Protein AF-A0A538K5R0-F1 (afdb_monomer_lite)

Radius of gyration: 13.41 Å; chains: 1; bounding box: 33×32×32 Å

Secondary structure (DSSP, 8-state):
-EEEEEEEETTS-EEEEEEEEEHHHHHHHHHHHHHHHTTSSSSSTTTTS--TTPPBPHHHHHHHHHHHHHS-HHHHHHHSSSHHHHHHHHHHHHHHHHHHHHHEEEEE-

pLDDT: mean 77.17, std 13.38, range [36.91, 91.62]

Structure (mmCIF, N/CA/C/O backbone):
data_AF-A0A538K5R0-F1
#
_entry.id   AF-A0A538K5R0-F1
#
loop_
_atom_site.group_PDB
_atom_site.id
_atom_site.type_symbol
_atom_site.label_atom_id
_atom_site.label_alt_id
_atom_site.label_comp_id
_atom_site.label_asym_id
_atom_site.label_entity_id
_atom_site.label_seq_id
_atom_site.pdbx_PDB_ins_code
_atom_site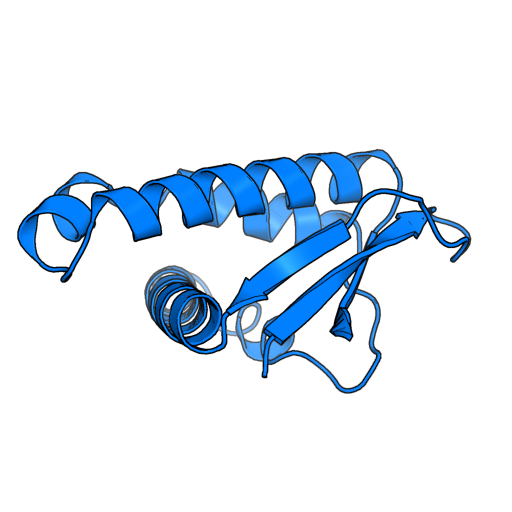.Cartn_x
_atom_site.Cartn_y
_atom_site.Cartn_z
_atom_site.occupancy
_atom_site.B_iso_or_equiv
_atom_site.auth_seq_id
_atom_site.auth_comp_id
_atom_site.auth_asym_id
_atom_site.auth_atom_id
_atom_site.pdbx_PDB_model_num
ATOM 1 N N . MET A 1 1 ? 7.084 15.937 10.009 1.00 58.19 1 MET A N 1
ATOM 2 C CA . MET A 1 1 ? 7.754 15.093 9.002 1.00 58.19 1 MET A CA 1
ATOM 3 C C . MET A 1 1 ? 6.673 14.373 8.223 1.00 58.19 1 MET A C 1
ATOM 5 O O . MET A 1 1 ? 5.634 14.064 8.805 1.00 58.19 1 MET A O 1
ATOM 9 N N . SER A 1 2 ? 6.896 14.221 6.927 1.00 67.12 2 SER A N 1
ATOM 10 C CA . SER A 1 2 ? 6.038 13.531 5.966 1.00 67.12 2 SER A CA 1
ATOM 11 C C . SER A 1 2 ? 6.937 12.622 5.140 1.00 67.12 2 SER A C 1
ATOM 13 O O . SER A 1 2 ? 8.065 13.016 4.850 1.00 67.12 2 SER A O 1
ATOM 15 N N . PHE A 1 3 ? 6.438 11.449 4.785 1.00 70.69 3 PHE A N 1
ATOM 16 C CA . PHE A 1 3 ? 7.098 10.512 3.886 1.00 70.69 3 PHE A CA 1
ATOM 17 C C . PHE A 1 3 ? 6.507 10.683 2.494 1.00 70.69 3 PHE A C 1
ATOM 19 O O . PHE A 1 3 ? 5.323 11.012 2.375 1.00 70.69 3 PHE A O 1
ATOM 26 N N . SER A 1 4 ? 7.308 10.477 1.455 1.00 76.06 4 SER A N 1
ATOM 27 C CA . SER A 1 4 ? 6.799 10.481 0.083 1.00 76.06 4 SER A CA 1
ATOM 28 C C . SER A 1 4 ? 7.180 9.187 -0.613 1.00 76.06 4 SER A C 1
ATOM 30 O O . SER A 1 4 ? 8.340 8.790 -0.610 1.00 76.06 4 SER A O 1
ATOM 32 N N . LEU A 1 5 ? 6.194 8.525 -1.209 1.00 83.56 5 LEU A N 1
ATOM 33 C CA . LEU A 1 5 ? 6.428 7.415 -2.121 1.00 83.56 5 LEU A CA 1
ATOM 34 C C . LEU A 1 5 ? 6.526 7.987 -3.527 1.00 83.56 5 LEU A C 1
ATOM 36 O O . LEU A 1 5 ? 5.629 8.723 -3.937 1.00 83.56 5 LEU A O 1
ATOM 40 N N . GLN A 1 6 ? 7.595 7.672 -4.241 1.00 85.12 6 GLN A N 1
ATOM 41 C CA . GLN A 1 6 ? 7.846 8.149 -5.595 1.00 85.12 6 GLN A CA 1
ATOM 42 C C . GLN A 1 6 ? 7.754 6.966 -6.551 1.00 85.12 6 GLN A C 1
ATOM 44 O O . GLN A 1 6 ? 8.524 6.018 -6.418 1.00 85.12 6 GLN A O 1
ATOM 49 N N . ALA A 1 7 ? 6.819 7.005 -7.500 1.00 84.50 7 ALA A N 1
ATOM 50 C CA . ALA A 1 7 ? 6.744 5.973 -8.525 1.00 84.50 7 ALA A CA 1
ATOM 51 C C . ALA A 1 7 ? 7.973 6.055 -9.439 1.00 84.50 7 ALA A C 1
ATOM 53 O O . ALA A 1 7 ? 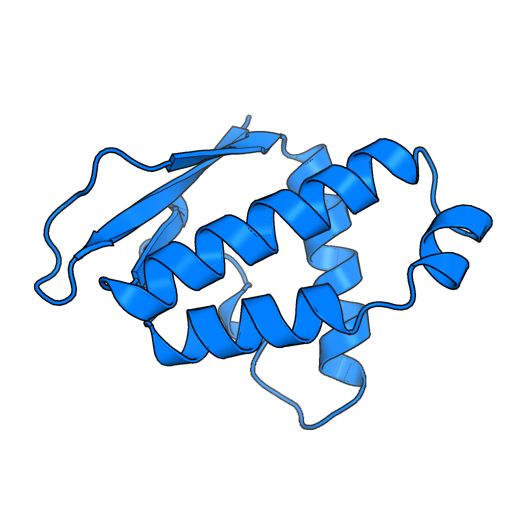8.442 7.151 -9.769 1.00 84.50 7 ALA A O 1
ATOM 54 N N . VAL A 1 8 ? 8.456 4.895 -9.870 1.00 84.12 8 VAL A N 1
ATOM 55 C CA . VAL A 1 8 ? 9.559 4.764 -10.823 1.00 84.12 8 VAL A CA 1
ATOM 56 C C . VAL A 1 8 ? 9.187 3.780 -11.927 1.00 84.12 8 VAL A C 1
ATOM 58 O O . VAL A 1 8 ? 8.391 2.860 -11.718 1.00 84.12 8 VAL A O 1
ATOM 61 N N . ASP A 1 9 ? 9.745 3.985 -13.111 1.00 83.25 9 ASP A N 1
ATOM 62 C CA . ASP A 1 9 ? 9.600 3.095 -14.257 1.00 83.25 9 ASP A CA 1
ATOM 63 C C . ASP A 1 9 ? 10.404 1.799 -14.059 1.00 83.25 9 ASP A C 1
ATOM 65 O O . ASP A 1 9 ? 11.305 1.703 -13.222 1.00 83.25 9 ASP A O 1
ATOM 69 N N . ALA A 1 10 ? 10.093 0.769 -14.849 1.00 77.50 10 ALA A N 1
ATOM 70 C CA . ALA A 1 10 ? 10.782 -0.525 -14.785 1.00 77.50 10 ALA A CA 1
ATOM 71 C C . ALA A 1 10 ? 12.298 -0.455 -15.088 1.00 77.50 10 ALA A C 1
ATOM 73 O O . ALA A 1 10 ? 13.030 -1.394 -14.777 1.00 77.50 10 ALA A O 1
ATOM 74 N N . ASP A 1 11 ? 12.770 0.630 -15.706 1.00 78.69 11 ASP A N 1
ATOM 75 C CA . ASP A 1 11 ? 14.184 0.919 -15.967 1.00 78.69 11 ASP A CA 1
ATOM 76 C C . ASP A 1 11 ? 14.841 1.808 -14.892 1.00 78.69 11 ASP A C 1
ATOM 78 O O . ASP A 1 11 ? 16.023 2.138 -15.013 1.00 78.69 11 ASP A O 1
ATOM 82 N N . GLY A 1 12 ? 14.102 2.156 -13.830 1.00 75.38 12 GLY A N 1
ATOM 83 C CA . GLY A 1 12 ? 14.554 3.026 -12.745 1.00 75.38 12 GLY A CA 1
ATOM 84 C C . GLY A 1 12 ? 14.426 4.522 -13.045 1.00 75.38 12 GLY A C 1
ATOM 85 O O . GLY A 1 12 ? 15.044 5.323 -12.349 1.00 75.38 12 GLY A O 1
ATOM 86 N N . GLY A 1 13 ? 13.678 4.912 -14.084 1.00 81.50 13 GLY A N 1
ATOM 87 C CA . GLY A 1 13 ? 13.365 6.314 -14.359 1.00 81.50 13 GLY A CA 1
ATOM 88 C C . GLY A 1 13 ? 12.352 6.901 -13.371 1.00 81.50 13 GLY A C 1
ATOM 89 O O . GLY A 1 13 ? 11.336 6.276 -13.074 1.00 81.50 13 GLY A O 1
ATOM 90 N N . ASP A 1 14 ? 12.600 8.116 -12.882 1.00 84.75 14 ASP A N 1
ATOM 91 C CA . ASP A 1 14 ? 11.656 8.825 -12.010 1.00 84.75 14 ASP A CA 1
ATOM 92 C C . ASP A 1 14 ? 10.359 9.174 -12.750 1.00 84.75 14 ASP A C 1
ATOM 94 O O . ASP A 1 14 ? 10.383 9.668 -13.884 1.00 84.75 14 ASP A O 1
ATOM 98 N N . ARG A 1 15 ? 9.220 9.013 -12.069 1.00 81.88 15 ARG A N 1
ATOM 99 C CA . ARG A 1 15 ? 7.910 9.436 -12.579 1.00 81.88 15 ARG A CA 1
ATOM 100 C C . ARG A 1 15 ? 7.370 10.675 -11.853 1.00 81.88 15 ARG A C 1
ATOM 102 O O . ARG A 1 15 ? 7.962 11.168 -10.900 1.00 81.88 15 ARG A O 1
ATOM 109 N N . ALA A 1 16 ? 6.247 11.234 -12.303 1.00 82.50 16 ALA A N 1
ATOM 110 C CA . ALA A 1 16 ? 5.652 12.419 -11.662 1.00 82.50 16 ALA A CA 1
ATOM 111 C C . ALA A 1 16 ? 4.696 12.059 -10.509 1.00 82.50 16 ALA A C 1
ATOM 113 O O . ALA A 1 16 ? 4.328 12.917 -9.707 1.00 82.50 16 ALA A O 1
ATOM 114 N N . GLU A 1 17 ? 4.265 10.803 -10.454 1.00 84.06 17 GLU A N 1
ATOM 115 C CA . GLU A 1 17 ? 3.307 10.282 -9.496 1.00 84.06 17 GLU A CA 1
ATOM 116 C C . GLU A 1 17 ? 3.978 10.052 -8.145 1.00 84.06 17 GLU A C 1
ATOM 118 O O . GLU A 1 17 ? 4.917 9.265 -8.014 1.00 84.06 17 GLU A O 1
ATOM 123 N N . CYS A 1 18 ? 3.457 10.720 -7.123 1.00 83.56 18 CYS A N 1
ATOM 124 C CA . CYS A 1 18 ? 3.926 10.564 -5.762 1.00 83.56 18 CYS A CA 1
ATOM 125 C C . CYS A 1 18 ? 2.761 10.491 -4.775 1.00 83.56 18 CYS A C 1
ATOM 127 O O . CYS A 1 18 ? 1.710 11.110 -4.969 1.00 83.56 18 CYS A O 1
ATOM 129 N N . LEU A 1 19 ? 2.960 9.743 -3.691 1.00 83.06 19 LEU A N 1
ATOM 130 C CA . LEU A 1 19 ? 2.021 9.652 -2.578 1.00 83.06 19 LEU A CA 1
ATOM 131 C C . LEU A 1 19 ? 2.673 10.230 -1.324 1.00 83.06 19 LEU A C 1
ATOM 133 O O . LEU A 1 19 ? 3.612 9.650 -0.782 1.00 83.06 19 LEU A O 1
ATOM 137 N N . SER A 1 20 ? 2.173 11.374 -0.855 1.00 82.00 20 SER A N 1
ATOM 138 C CA . SER A 1 20 ? 2.666 12.007 0.370 1.00 82.00 20 SER A CA 1
ATOM 139 C C . SER A 1 20 ? 1.841 11.580 1.577 1.00 82.00 20 SER A C 1
ATOM 141 O O . SER A 1 20 ? 0.617 11.715 1.587 1.00 82.00 20 SER A O 1
ATOM 143 N N . LEU A 1 21 ? 2.518 11.095 2.613 1.00 80.19 21 LEU A N 1
ATOM 144 C CA . LEU A 1 21 ? 1.916 10.562 3.826 1.00 80.19 21 LEU A CA 1
ATOM 145 C C . LEU A 1 21 ? 2.428 11.314 5.052 1.00 80.19 21 LEU A C 1
ATOM 147 O O . LEU A 1 21 ? 3.622 11.571 5.211 1.00 80.19 21 LEU A O 1
ATOM 151 N N . SER A 1 22 ? 1.529 11.635 5.981 1.00 81.81 22 SER A N 1
ATOM 152 C CA . SER A 1 22 ? 1.945 12.120 7.298 1.00 81.81 22 SER A CA 1
ATOM 153 C C . SER A 1 22 ? 2.554 10.978 8.123 1.00 81.81 22 SER A C 1
ATOM 155 O O . SER A 1 22 ? 2.195 9.816 7.943 1.00 81.81 22 SER A O 1
ATOM 157 N N . ASN A 1 23 ? 3.418 11.285 9.099 1.00 76.25 23 ASN A N 1
ATOM 158 C CA . ASN A 1 23 ? 3.942 10.264 10.025 1.00 76.25 23 ASN A CA 1
ATOM 159 C C . ASN A 1 23 ? 2.831 9.461 10.722 1.00 76.25 23 ASN A C 1
ATOM 161 O O . ASN A 1 23 ? 3.015 8.287 11.033 1.00 76.25 23 ASN A O 1
ATOM 165 N N . ARG A 1 24 ? 1.688 10.101 10.988 1.00 80.81 24 ARG A N 1
ATOM 166 C CA . ARG A 1 24 ? 0.539 9.467 11.632 1.00 80.81 24 ARG A CA 1
ATOM 167 C C . ARG A 1 24 ? -0.148 8.476 10.695 1.00 80.81 24 ARG A C 1
ATOM 169 O O . ARG A 1 24 ? -0.365 7.335 11.091 1.00 80.81 24 ARG A O 1
ATOM 176 N N . ALA A 1 25 ? -0.441 8.910 9.469 1.00 77.12 25 ALA A N 1
ATOM 177 C CA . ALA A 1 25 ? -0.984 8.060 8.413 1.00 77.12 25 ALA A CA 1
ATOM 178 C C . ALA A 1 25 ? -0.062 6.856 8.174 1.00 77.12 25 ALA A C 1
ATOM 180 O O . ALA A 1 25 ? -0.509 5.713 8.135 1.00 77.12 25 ALA A O 1
ATOM 181 N N . MET A 1 26 ? 1.247 7.112 8.144 1.00 77.44 26 MET A N 1
ATOM 182 C CA . MET A 1 26 ? 2.250 6.073 7.979 1.00 77.44 26 MET A CA 1
ATOM 183 C C . MET A 1 26 ? 2.259 5.070 9.144 1.00 77.44 26 MET A C 1
ATOM 185 O O . MET A 1 26 ? 2.318 3.861 8.937 1.00 77.44 26 MET A O 1
ATOM 189 N N . ALA A 1 27 ? 2.162 5.541 10.388 1.00 78.44 27 ALA A N 1
ATOM 190 C CA . ALA A 1 27 ? 2.093 4.651 11.545 1.00 78.44 27 ALA A CA 1
ATOM 191 C C . ALA A 1 27 ? 0.852 3.742 11.498 1.00 78.44 27 ALA A C 1
ATOM 193 O O . ALA A 1 27 ? 0.980 2.532 11.677 1.00 78.44 27 ALA A O 1
ATOM 194 N N . ALA A 1 28 ? -0.320 4.304 11.188 1.00 79.88 28 ALA A N 1
ATOM 195 C CA . ALA A 1 28 ? -1.567 3.545 11.102 1.00 79.88 28 ALA A CA 1
ATOM 196 C C . ALA A 1 28 ? -1.541 2.506 9.969 1.00 79.88 28 ALA A C 1
ATOM 198 O O . ALA A 1 28 ? -1.936 1.357 10.162 1.00 79.88 28 ALA A O 1
ATOM 199 N N . LEU A 1 29 ? -1.018 2.889 8.803 1.00 78.44 29 LEU A N 1
ATOM 200 C CA . LEU A 1 29 ? -0.872 1.995 7.660 1.00 78.44 29 LEU A CA 1
ATOM 201 C C . LEU A 1 29 ? 0.128 0.863 7.949 1.00 78.44 29 LEU A C 1
ATOM 203 O O . LEU A 1 29 ? -0.119 -0.284 7.586 1.00 78.44 29 LEU A O 1
ATOM 207 N N . ARG A 1 30 ? 1.225 1.155 8.658 1.00 76.12 30 ARG A N 1
ATOM 208 C CA . ARG A 1 30 ? 2.196 0.137 9.079 1.00 76.12 30 ARG A CA 1
ATOM 209 C C . ARG A 1 30 ? 1.584 -0.880 10.039 1.00 76.12 30 ARG A C 1
ATOM 211 O O . ARG A 1 30 ? 1.798 -2.072 9.849 1.00 76.12 30 ARG A O 1
ATOM 218 N N . GLU A 1 31 ? 0.853 -0.428 11.058 1.00 78.56 31 GLU A N 1
ATOM 219 C CA . GLU A 1 31 ? 0.153 -1.331 11.983 1.00 78.56 31 GLU A CA 1
ATOM 220 C C . GLU A 1 31 ? -0.808 -2.253 11.231 1.00 78.56 31 GLU A C 1
ATOM 222 O O . GLU A 1 31 ? -0.789 -3.464 11.437 1.00 78.56 31 GLU A O 1
ATOM 227 N N . LEU A 1 32 ? -1.582 -1.688 10.301 1.00 78.00 32 LEU A N 1
ATOM 228 C CA . LEU A 1 32 ? -2.524 -2.453 9.495 1.00 78.00 32 LEU A CA 1
ATOM 229 C C . LEU A 1 32 ? -1.825 -3.501 8.620 1.00 78.00 32 LEU A C 1
ATOM 231 O O . LEU A 1 32 ? -2.254 -4.648 8.563 1.00 78.00 32 LEU A O 1
ATOM 235 N N . LEU A 1 33 ? -0.732 -3.131 7.952 1.00 72.62 33 LEU A N 1
ATOM 236 C CA . LEU A 1 33 ? 0.031 -4.059 7.117 1.00 72.62 33 LEU A CA 1
ATOM 237 C C . LEU A 1 33 ? 0.633 -5.199 7.949 1.00 72.62 33 LEU A C 1
ATOM 239 O O . LEU A 1 33 ? 0.583 -6.348 7.517 1.00 72.62 33 LEU A O 1
ATOM 243 N N . ILE A 1 34 ? 1.142 -4.912 9.153 1.00 73.12 34 ILE A N 1
ATOM 244 C CA . ILE A 1 34 ? 1.638 -5.941 10.085 1.00 73.12 34 ILE A CA 1
ATOM 245 C C . ILE A 1 34 ? 0.531 -6.944 10.423 1.00 73.12 34 ILE A C 1
ATOM 247 O O . ILE A 1 34 ? 0.758 -8.148 10.330 1.00 73.12 34 ILE A O 1
ATOM 251 N N . GLU A 1 35 ? -0.670 -6.460 10.743 1.00 71.06 35 GLU A N 1
ATOM 252 C CA . GLU A 1 35 ? -1.824 -7.315 11.049 1.00 71.06 35 GLU A CA 1
ATOM 253 C C . GLU A 1 35 ? -2.223 -8.217 9.877 1.00 71.06 35 GLU A C 1
ATOM 255 O O . GLU A 1 35 ? -2.609 -9.366 10.090 1.00 71.06 35 GLU A O 1
ATOM 260 N N . VAL A 1 36 ? -2.106 -7.722 8.642 1.00 68.31 36 VAL A N 1
ATOM 261 C CA . VAL A 1 36 ? -2.438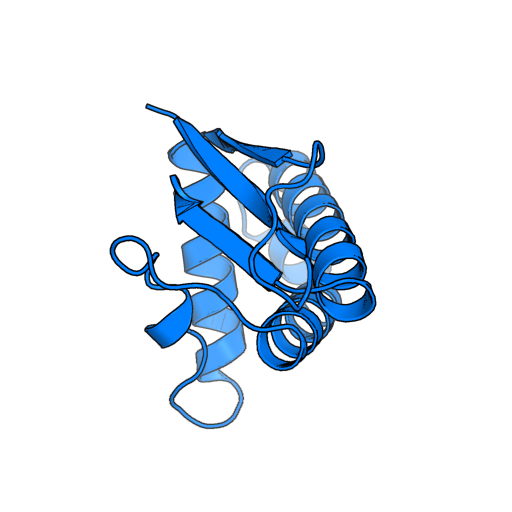 -8.496 7.439 1.00 68.31 36 VAL A CA 1
ATOM 262 C C . VAL A 1 36 ? -1.353 -9.526 7.104 1.00 68.31 36 VAL A C 1
ATOM 264 O O . VAL A 1 36 ? -1.677 -10.635 6.689 1.00 68.31 36 VAL A O 1
ATOM 267 N N . ALA A 1 37 ? -0.071 -9.215 7.309 1.00 62.19 37 ALA A N 1
ATOM 268 C CA . ALA A 1 37 ? 1.014 -10.149 6.989 1.00 62.19 37 ALA A CA 1
ATOM 269 C C . ALA A 1 37 ? 1.247 -11.255 8.016 1.00 62.19 37 ALA A C 1
ATOM 271 O O . ALA A 1 37 ? 1.722 -12.325 7.636 1.00 62.19 37 ALA A O 1
ATOM 272 N N . ASP A 1 38 ? 0.897 -11.045 9.286 1.00 59.31 38 ASP A N 1
ATOM 273 C CA . ASP A 1 38 ? 0.911 -12.132 10.275 1.00 59.31 38 ASP A CA 1
ATOM 274 C C . ASP A 1 38 ? -0.117 -13.236 9.935 1.00 59.31 38 ASP A C 1
ATOM 276 O O . ASP A 1 38 ? -0.032 -14.347 10.464 1.00 59.31 38 ASP A O 1
ATOM 280 N N . ALA A 1 39 ? -1.067 -12.969 9.024 1.00 54.09 39 ALA A N 1
ATOM 281 C CA . ALA A 1 39 ? -2.141 -13.891 8.670 1.00 54.09 39 ALA A CA 1
ATOM 282 C C . ALA A 1 39 ? -1.755 -14.984 7.654 1.00 54.09 39 ALA A C 1
ATOM 284 O O . ALA A 1 39 ? -2.408 -16.028 7.643 1.00 54.09 39 ALA A O 1
ATOM 285 N N . ASP A 1 40 ? -0.718 -14.807 6.824 1.00 49.62 40 ASP A N 1
ATOM 286 C CA . ASP A 1 40 ? -0.314 -15.853 5.874 1.00 49.62 40 ASP A CA 1
ATOM 287 C C . ASP A 1 40 ? 1.160 -15.722 5.444 1.00 49.62 40 ASP A C 1
ATOM 289 O O . ASP A 1 40 ? 1.537 -14.816 4.709 1.00 49.62 40 ASP A O 1
ATOM 293 N N . ARG A 1 41 ? 1.983 -16.680 5.896 1.00 43.94 41 ARG A N 1
ATOM 294 C CA . ARG A 1 41 ? 3.421 -16.869 5.603 1.00 43.94 41 ARG A CA 1
ATOM 295 C C . ARG A 1 41 ? 4.321 -15.668 5.916 1.00 43.94 41 ARG A C 1
ATOM 297 O O . ARG A 1 41 ? 4.390 -14.693 5.180 1.00 43.94 41 ARG A O 1
ATOM 304 N N . GLY A 1 42 ? 5.135 -15.828 6.961 1.00 49.69 42 GLY A N 1
ATOM 305 C CA . GLY A 1 42 ? 6.168 -14.865 7.327 1.00 49.69 42 GLY A CA 1
ATOM 306 C C . GLY A 1 42 ? 6.989 -14.370 6.131 1.00 49.69 42 GLY A C 1
ATOM 307 O O . GLY A 1 42 ? 7.448 -15.162 5.305 1.00 49.69 42 GLY A O 1
ATOM 308 N N . THR A 1 43 ? 7.264 -13.064 6.149 1.00 51.91 43 THR A N 1
ATOM 309 C CA . THR A 1 43 ? 8.233 -12.331 5.306 1.00 51.91 43 THR A CA 1
ATOM 310 C C . THR A 1 43 ? 7.701 -11.744 3.983 1.00 51.91 43 THR A C 1
ATOM 312 O O . THR A 1 43 ? 8.207 -12.085 2.919 1.00 51.91 43 THR A O 1
ATOM 315 N N . PRO A 1 44 ? 6.693 -10.847 4.032 1.00 46.00 44 PRO A N 1
ATOM 316 C CA . PRO A 1 44 ? 6.682 -9.710 3.082 1.00 46.00 44 PRO A CA 1
ATOM 317 C C . PRO A 1 44 ? 6.560 -8.319 3.737 1.00 46.00 44 PRO A C 1
ATOM 319 O O . PRO A 1 44 ? 7.128 -7.353 3.245 1.00 46.00 44 PRO A O 1
ATOM 322 N N . VAL A 1 45 ? 5.924 -8.175 4.907 1.00 43.88 45 VAL A N 1
ATOM 323 C CA . VAL A 1 45 ? 5.809 -6.850 5.575 1.00 43.88 45 VAL A CA 1
ATOM 324 C C . VAL A 1 45 ? 7.109 -6.375 6.220 1.00 43.88 45 VAL A C 1
ATOM 326 O O . VAL A 1 45 ? 7.278 -5.188 6.487 1.00 43.88 45 VAL A O 1
ATOM 329 N N . ALA A 1 46 ? 8.088 -7.271 6.350 1.00 36.91 46 ALA A N 1
ATOM 330 C CA . ALA A 1 46 ? 9.468 -6.891 6.625 1.00 36.91 46 ALA A CA 1
ATOM 331 C C . ALA A 1 46 ? 10.101 -6.052 5.489 1.00 36.91 46 ALA A C 1
ATOM 333 O O . ALA A 1 46 ? 11.007 -5.280 5.777 1.00 36.91 46 ALA A O 1
ATOM 334 N N . LEU A 1 47 ? 9.615 -6.143 4.239 1.00 42.19 47 LEU A N 1
ATOM 335 C CA . LEU A 1 47 ? 10.058 -5.293 3.116 1.00 42.19 47 LEU A CA 1
ATOM 336 C C . LEU A 1 47 ? 9.385 -3.909 3.114 1.00 42.19 47 LEU A C 1
ATOM 338 O O . LEU A 1 47 ? 9.973 -2.942 2.646 1.00 42.19 47 LEU A O 1
ATOM 342 N N . LEU A 1 48 ? 8.201 -3.789 3.723 1.00 50.41 48 LEU A N 1
ATOM 343 C CA . LEU A 1 48 ? 7.543 -2.510 4.033 1.00 50.41 48 LEU A CA 1
ATOM 344 C C . LEU A 1 48 ? 8.068 -1.866 5.328 1.00 50.41 48 LEU A C 1
ATOM 346 O O . LEU A 1 48 ? 7.544 -0.846 5.784 1.00 50.41 48 LEU A O 1
ATOM 350 N N . VAL A 1 49 ? 9.122 -2.422 5.935 1.00 49.50 49 VAL A N 1
ATOM 351 C CA . VAL A 1 49 ? 10.005 -1.632 6.796 1.00 49.50 49 VAL A CA 1
ATOM 352 C C . VAL A 1 49 ? 10.769 -0.718 5.850 1.00 49.50 49 VAL A C 1
ATOM 354 O O . VAL A 1 49 ? 11.851 -1.091 5.424 1.00 49.50 49 VAL A O 1
ATOM 357 N N . PHE A 1 50 ? 10.132 0.402 5.476 1.00 54.53 50 PHE A N 1
ATOM 358 C CA . PHE A 1 50 ? 10.628 1.489 4.622 1.00 54.53 50 PHE A CA 1
ATOM 359 C C . PHE A 1 50 ? 12.149 1.490 4.553 1.00 54.53 50 PHE A C 1
ATOM 361 O O . PHE A 1 50 ? 12.835 1.990 5.443 1.00 54.53 50 PHE A O 1
ATOM 368 N N . ASN A 1 51 ? 12.623 0.769 3.549 1.00 42.88 51 ASN A N 1
ATOM 369 C CA . ASN A 1 51 ? 13.987 0.309 3.425 1.00 42.88 51 ASN A CA 1
ATOM 370 C C . ASN A 1 51 ? 14.792 1.486 2.869 1.00 42.88 51 ASN A C 1
ATOM 372 O O . ASN A 1 51 ? 14.308 2.143 1.951 1.00 42.88 51 ASN A O 1
ATOM 376 N N . ASP A 1 52 ? 15.961 1.765 3.449 1.00 52.12 52 ASP A N 1
ATOM 377 C CA . ASP A 1 52 ? 16.848 2.920 3.209 1.00 52.12 52 ASP A CA 1
ATOM 378 C C . ASP A 1 52 ? 17.187 3.157 1.711 1.00 52.12 52 ASP A C 1
ATOM 380 O O . ASP A 1 52 ? 18.302 2.891 1.263 1.00 52.12 52 ASP A O 1
ATOM 384 N N . GLY A 1 53 ? 16.231 3.640 0.910 1.00 56.44 53 GLY A N 1
ATOM 385 C CA . GLY A 1 53 ? 16.383 3.842 -0.535 1.00 56.44 53 GLY A CA 1
ATOM 386 C C . GLY A 1 53 ? 16.368 2.557 -1.375 1.00 56.44 53 GLY A C 1
ATOM 387 O O . GLY A 1 53 ? 17.006 2.518 -2.423 1.00 56.44 53 GLY A O 1
ATOM 388 N N . THR A 1 54 ? 15.699 1.482 -0.928 1.00 67.81 54 THR A N 1
ATOM 389 C CA . THR A 1 54 ? 15.533 0.272 -1.763 1.00 67.81 54 THR A CA 1
ATOM 390 C C . THR A 1 54 ? 14.208 0.311 -2.517 1.00 67.81 54 THR A C 1
ATOM 392 O O . THR A 1 54 ? 13.150 0.459 -1.907 1.00 67.81 54 THR A O 1
ATOM 395 N N . LEU A 1 55 ? 14.284 0.133 -3.834 1.00 74.62 55 LEU A N 1
ATOM 396 C CA . LEU A 1 55 ? 13.147 0.028 -4.743 1.00 74.62 55 LEU A CA 1
ATOM 397 C C . LEU A 1 55 ? 12.189 -1.109 -4.350 1.00 74.62 55 LEU A C 1
ATOM 399 O O . LEU A 1 55 ? 12.618 -2.253 -4.192 1.00 74.62 55 LEU A O 1
ATOM 403 N N . VAL A 1 56 ? 10.893 -0.800 -4.265 1.00 80.00 56 VAL A N 1
ATOM 404 C CA . VAL A 1 56 ? 9.808 -1.790 -4.201 1.00 80.00 56 VAL A CA 1
ATOM 405 C C . VAL A 1 56 ? 9.443 -2.205 -5.620 1.00 80.00 56 VAL A C 1
ATOM 407 O O . VAL A 1 56 ? 9.077 -1.357 -6.433 1.00 80.00 56 VAL A O 1
ATOM 410 N N . ASP A 1 57 ? 9.551 -3.496 -5.927 1.00 81.62 57 ASP A N 1
ATOM 411 C CA . ASP A 1 57 ? 9.365 -4.011 -7.284 1.00 81.62 57 ASP A CA 1
ATOM 412 C C . ASP A 1 57 ? 7.872 -4.148 -7.683 1.00 81.62 57 ASP A C 1
ATOM 414 O O . ASP A 1 57 ? 6.981 -4.065 -6.827 1.00 81.62 57 ASP A O 1
ATOM 418 N N . PRO A 1 58 ? 7.554 -4.328 -8.981 1.00 84.44 58 PRO A N 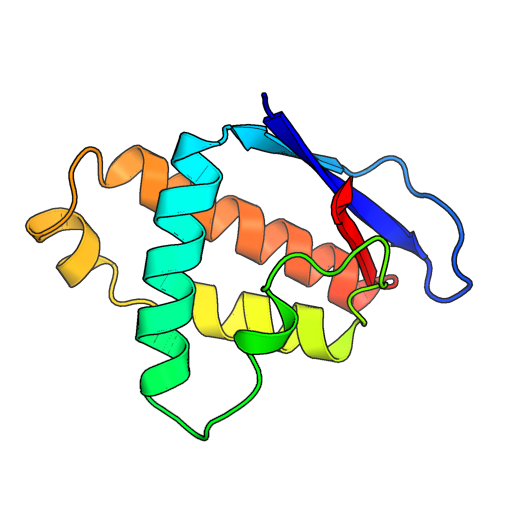1
ATOM 419 C CA . PRO A 1 58 ? 6.167 -4.411 -9.439 1.00 84.44 58 PRO A CA 1
ATOM 420 C C . PRO A 1 58 ? 5.357 -5.577 -8.842 1.00 84.44 58 PRO A C 1
ATOM 422 O O . PRO A 1 58 ? 4.138 -5.455 -8.671 1.00 84.44 58 PRO A O 1
ATOM 425 N N . ASP A 1 59 ? 5.993 -6.716 -8.551 1.00 84.31 59 ASP A N 1
ATOM 426 C CA . ASP A 1 59 ? 5.310 -7.897 -8.012 1.00 84.31 59 ASP A CA 1
ATOM 427 C C . ASP A 1 59 ? 4.964 -7.687 -6.533 1.00 84.31 59 ASP A C 1
ATOM 429 O O . ASP A 1 59 ? 3.836 -7.982 -6.114 1.00 84.31 59 ASP A O 1
ATOM 433 N N . ASP A 1 60 ? 5.875 -7.074 -5.776 1.00 81.62 60 ASP A N 1
ATOM 434 C CA . ASP A 1 60 ? 5.636 -6.613 -4.411 1.00 81.62 60 ASP A CA 1
ATOM 435 C C . ASP A 1 60 ? 4.535 -5.548 -4.378 1.00 81.62 60 ASP A C 1
ATOM 437 O O . ASP A 1 60 ? 3.612 -5.636 -3.565 1.00 81.62 60 ASP A O 1
ATOM 441 N N . CYS A 1 61 ? 4.546 -4.590 -5.311 1.00 84.00 61 CYS A N 1
ATOM 442 C CA . CYS A 1 61 ? 3.473 -3.602 -5.446 1.00 84.00 61 CYS A CA 1
ATOM 443 C C . CYS A 1 61 ? 2.104 -4.279 -5.633 1.00 84.00 61 CYS A C 1
ATOM 445 O O . CYS A 1 61 ? 1.135 -3.949 -4.941 1.00 84.00 61 CYS A O 1
ATOM 447 N N . ARG A 1 62 ? 2.017 -5.282 -6.518 1.00 86.31 62 ARG A N 1
ATOM 448 C CA . ARG A 1 62 ? 0.773 -6.035 -6.750 1.00 86.31 62 ARG A CA 1
ATOM 449 C C . ARG A 1 62 ? 0.343 -6.813 -5.510 1.00 86.31 62 ARG A C 1
ATOM 451 O O . ARG A 1 62 ? -0.849 -6.878 -5.199 1.00 86.31 62 ARG A O 1
ATOM 458 N N . TRP A 1 63 ? 1.297 -7.406 -4.797 1.00 85.31 63 TRP A N 1
ATOM 459 C CA . TRP A 1 63 ? 1.029 -8.097 -3.542 1.00 85.31 63 TRP A CA 1
ATOM 460 C C . TRP A 1 63 ? 0.470 -7.133 -2.483 1.00 85.31 63 TRP A C 1
ATOM 462 O O . TRP A 1 63 ? -0.568 -7.431 -1.886 1.00 85.31 63 TRP A O 1
ATOM 472 N N . ILE A 1 64 ? 1.081 -5.957 -2.302 1.00 82.38 64 ILE A N 1
ATOM 473 C CA . ILE A 1 64 ? 0.633 -4.928 -1.348 1.00 82.38 64 ILE A CA 1
ATOM 474 C C . ILE A 1 64 ? -0.799 -4.486 -1.666 1.00 82.38 64 ILE A C 1
ATOM 476 O O . ILE A 1 64 ? -1.663 -4.522 -0.787 1.00 82.38 64 ILE A O 1
ATOM 480 N N . ALA A 1 65 ? -1.079 -4.141 -2.927 1.00 87.12 65 ALA A N 1
ATOM 481 C CA . ALA A 1 65 ? -2.404 -3.688 -3.351 1.00 87.12 65 ALA A CA 1
ATOM 482 C C . ALA A 1 65 ? -3.498 -4.734 -3.073 1.00 87.12 65 ALA A C 1
ATOM 484 O O . ALA A 1 65 ? -4.583 -4.401 -2.589 1.00 87.12 65 ALA A O 1
ATOM 485 N N . ASN A 1 66 ? -3.211 -6.014 -3.329 1.00 87.25 66 ASN A N 1
ATOM 486 C CA . ASN A 1 66 ? -4.148 -7.106 -3.057 1.00 87.25 66 ASN A CA 1
ATOM 487 C C . ASN A 1 66 ? -4.430 -7.276 -1.558 1.00 87.25 66 ASN A C 1
ATOM 489 O O . ASN A 1 66 ? -5.583 -7.467 -1.172 1.00 87.25 66 ASN A O 1
ATOM 493 N N . ASN A 1 67 ? -3.403 -7.174 -0.714 1.00 83.06 67 ASN A N 1
ATOM 494 C CA . ASN A 1 67 ? -3.551 -7.306 0.737 1.00 83.06 67 ASN A CA 1
ATOM 495 C C . ASN A 1 67 ? -4.332 -6.138 1.341 1.00 83.06 67 ASN A C 1
ATOM 497 O O . ASN A 1 67 ? -5.241 -6.359 2.137 1.00 83.06 67 ASN A O 1
ATOM 501 N N . LEU A 1 68 ? -4.050 -4.908 0.906 1.00 86.25 68 LEU A N 1
ATOM 502 C CA . LEU A 1 68 ? -4.789 -3.716 1.331 1.00 86.25 68 LEU A CA 1
ATOM 503 C C . LEU A 1 68 ? -6.283 -3.814 1.000 1.00 86.25 68 LEU A C 1
ATOM 505 O O . LEU A 1 68 ? -7.126 -3.444 1.813 1.00 86.25 68 LEU A O 1
ATOM 509 N N . ARG A 1 69 ? -6.630 -4.385 -0.158 1.00 86.81 69 ARG A N 1
AT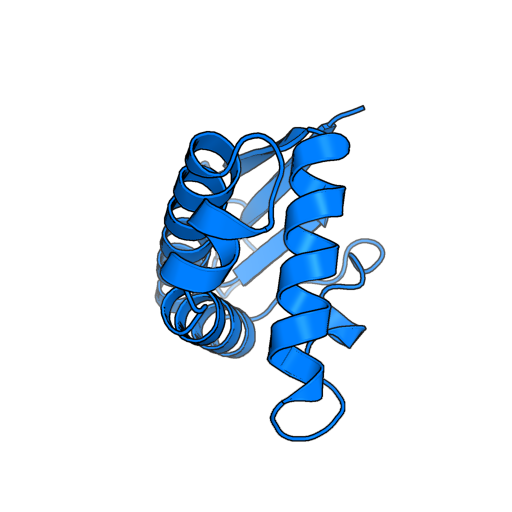OM 510 C CA . ARG A 1 69 ? -8.030 -4.626 -0.549 1.00 86.81 69 ARG A CA 1
ATOM 511 C C . ARG A 1 69 ? -8.706 -5.749 0.231 1.00 86.81 69 ARG A C 1
ATOM 513 O O . ARG A 1 69 ? -9.931 -5.757 0.328 1.00 86.81 69 ARG A O 1
ATOM 520 N N . ALA A 1 70 ? -7.930 -6.692 0.759 1.00 85.44 70 ALA A N 1
ATOM 521 C CA . ALA A 1 70 ? -8.430 -7.814 1.548 1.00 85.44 70 ALA A CA 1
ATOM 522 C C . ALA A 1 70 ? -8.659 -7.465 3.030 1.00 85.44 70 ALA A C 1
ATOM 524 O O . ALA A 1 70 ? -9.222 -8.274 3.767 1.00 85.44 70 ALA A O 1
ATOM 525 N N . VAL A 1 71 ? -8.245 -6.272 3.467 1.00 85.12 71 VAL A N 1
ATOM 526 C CA . VAL A 1 71 ? -8.437 -5.779 4.834 1.00 85.12 71 VAL A CA 1
ATOM 527 C C . VAL A 1 71 ? -9.914 -5.807 5.240 1.00 85.12 71 VAL A C 1
ATOM 529 O O . VAL A 1 71 ? -10.797 -5.350 4.507 1.00 85.12 71 VAL A O 1
ATOM 532 N N . ASP A 1 72 ? -10.188 -6.269 6.465 1.00 87.31 72 ASP A N 1
ATOM 533 C CA . ASP A 1 72 ? -11.527 -6.210 7.051 1.00 87.31 72 ASP A CA 1
ATOM 534 C C . ASP A 1 72 ? -11.914 -4.758 7.387 1.00 87.31 72 ASP A C 1
ATOM 536 O O . ASP A 1 72 ? -11.661 -4.228 8.474 1.00 87.31 72 ASP A O 1
ATOM 540 N N . ARG A 1 73 ? -12.584 -4.108 6.430 1.00 89.19 73 ARG A N 1
ATOM 541 C CA . ARG A 1 73 ? -13.075 -2.729 6.566 1.00 89.19 73 ARG A CA 1
ATOM 542 C C . ARG A 1 73 ? -14.038 -2.570 7.739 1.00 89.19 73 ARG A C 1
ATOM 544 O O . ARG A 1 73 ? -14.057 -1.520 8.374 1.00 89.19 73 ARG A O 1
ATOM 551 N N . ARG A 1 74 ? -14.828 -3.605 8.055 1.00 87.94 74 ARG A N 1
ATOM 552 C CA . ARG A 1 74 ? -15.779 -3.557 9.172 1.00 87.94 74 ARG A CA 1
ATOM 553 C C . ARG A 1 74 ? -15.038 -3.559 10.503 1.00 87.94 74 ARG A C 1
ATOM 555 O O . ARG A 1 74 ? -15.434 -2.824 11.405 1.00 87.94 74 ARG A O 1
ATOM 562 N N . ALA A 1 75 ? -13.972 -4.349 10.619 1.00 86.06 75 ALA A N 1
ATOM 563 C CA . ALA A 1 75 ? -13.110 -4.320 11.793 1.00 86.06 75 ALA A CA 1
ATOM 564 C C . ALA A 1 75 ? -12.472 -2.934 11.979 1.00 86.06 75 ALA A C 1
ATOM 566 O O . ALA A 1 75 ? -12.507 -2.405 13.093 1.00 86.06 75 ALA A O 1
ATOM 567 N N . ILE A 1 76 ? -11.986 -2.298 10.903 1.00 86.31 76 ILE A N 1
ATOM 568 C CA . ILE A 1 76 ? -11.441 -0.928 10.957 1.00 86.31 76 ILE A CA 1
ATOM 569 C C . ILE A 1 76 ? -12.486 0.068 11.455 1.00 86.31 76 ILE A C 1
ATOM 571 O O . ILE A 1 76 ? -12.235 0.765 12.438 1.00 86.31 76 ILE A O 1
ATOM 575 N N . SER A 1 77 ? -13.671 0.097 10.836 1.00 87.88 77 SER A N 1
ATOM 576 C CA . SER A 1 77 ? -14.727 1.058 11.180 1.00 87.88 77 SER A CA 1
ATOM 577 C C . SER A 1 77 ? -15.178 0.995 12.641 1.00 87.88 77 SER A C 1
ATOM 579 O O . SER A 1 77 ? -15.708 1.975 13.154 1.00 87.88 77 SER A O 1
ATOM 581 N N . VAL A 1 78 ? -14.997 -0.149 13.309 1.00 86.44 78 VAL A N 1
ATOM 582 C CA . VAL A 1 78 ? -15.450 -0.366 14.692 1.00 86.44 78 VAL A CA 1
ATOM 583 C C . VAL A 1 78 ? -14.326 -0.196 15.718 1.00 86.44 78 VAL A C 1
ATOM 585 O O . VAL A 1 78 ? -14.601 0.180 16.856 1.00 86.44 78 VAL A O 1
ATOM 588 N N . SER A 1 79 ? -13.077 -0.491 15.351 1.00 81.88 79 SER A N 1
ATOM 589 C CA . SER A 1 79 ? -11.961 -0.593 16.307 1.00 81.88 79 SER A CA 1
ATOM 590 C C . SER A 1 79 ? -10.945 0.544 16.229 1.00 81.88 79 SER A C 1
ATOM 592 O O . SER A 1 79 ? -10.169 0.719 17.170 1.00 81.88 79 SER A O 1
ATOM 594 N N . ARG A 1 80 ? -10.929 1.320 15.137 1.00 80.50 80 ARG A N 1
ATOM 595 C CA . ARG A 1 80 ? -9.891 2.327 14.891 1.00 80.50 80 ARG A CA 1
ATOM 596 C C . ARG A 1 80 ? -10.384 3.753 15.150 1.00 80.50 80 ARG A C 1
ATOM 598 O O . ARG A 1 80 ? -11.530 4.074 14.837 1.00 80.50 80 ARG A O 1
ATOM 605 N N . PRO A 1 81 ? -9.526 4.628 15.701 1.00 76.06 81 PRO A N 1
ATOM 606 C CA . PRO A 1 81 ? -9.789 6.061 15.706 1.00 76.06 81 PRO A CA 1
ATOM 607 C C . PRO A 1 81 ? -9.716 6.599 14.269 1.00 76.06 81 PRO A C 1
ATOM 609 O O . PRO A 1 81 ? -8.797 6.240 13.542 1.00 76.06 81 PRO A O 1
ATOM 612 N N . GLU A 1 82 ? -10.667 7.457 13.883 1.00 84.38 82 GLU A N 1
ATOM 613 C CA . GLU A 1 82 ? -10.755 8.067 12.537 1.00 84.38 82 GLU A CA 1
ATOM 614 C C . GLU A 1 82 ? -10.717 7.032 11.391 1.00 84.38 82 GLU A C 1
ATOM 616 O O . GLU A 1 82 ? -9.836 7.059 10.532 1.00 84.38 82 GLU A O 1
ATOM 621 N N . PRO A 1 83 ? -11.679 6.090 11.363 1.00 86.12 83 PRO A N 1
ATOM 622 C CA . PRO A 1 83 ? -11.664 4.990 10.405 1.00 86.12 83 PRO A CA 1
ATOM 623 C C . PRO A 1 83 ? -11.795 5.452 8.952 1.00 86.12 83 PRO A C 1
ATOM 625 O O . PRO A 1 83 ? -11.267 4.787 8.069 1.00 86.12 83 PRO A O 1
ATOM 628 N N . ASP A 1 84 ? -12.470 6.574 8.703 1.00 88.81 84 ASP A N 1
ATOM 629 C CA . ASP A 1 84 ? -12.671 7.097 7.351 1.00 88.81 84 ASP A CA 1
ATOM 630 C C . ASP A 1 84 ? -11.339 7.537 6.722 1.00 88.81 84 ASP A C 1
ATOM 632 O O . ASP A 1 84 ? -11.025 7.112 5.615 1.00 88.81 84 ASP A O 1
ATOM 636 N N . GLU A 1 85 ? -10.500 8.274 7.463 1.00 87.31 85 GLU A N 1
ATOM 637 C CA . GLU A 1 85 ? -9.163 8.693 7.006 1.00 87.31 85 GLU A CA 1
ATOM 638 C C . GLU A 1 85 ? -8.265 7.478 6.728 1.00 87.31 85 GLU A C 1
ATOM 640 O O . GLU A 1 85 ? -7.548 7.433 5.728 1.00 87.31 85 GLU A O 1
ATOM 645 N N . LEU A 1 86 ? -8.328 6.453 7.587 1.00 85.94 86 LEU A N 1
ATOM 646 C CA . LEU A 1 86 ? -7.549 5.231 7.394 1.00 85.94 86 LEU A CA 1
ATOM 647 C C . LEU A 1 86 ? -8.021 4.431 6.173 1.00 85.94 86 LEU A C 1
ATOM 649 O O . LEU A 1 86 ? -7.193 3.894 5.443 1.00 85.94 86 LEU A O 1
ATOM 653 N N . LEU A 1 87 ? -9.330 4.339 5.935 1.00 89.50 87 LEU A N 1
ATOM 654 C CA . LEU A 1 87 ? -9.870 3.636 4.771 1.00 89.50 87 LEU A CA 1
ATOM 655 C C . LEU A 1 87 ? -9.561 4.377 3.464 1.00 89.50 87 LEU A C 1
ATOM 657 O O . LEU A 1 87 ? -9.178 3.729 2.493 1.00 89.50 87 LEU A O 1
ATOM 661 N N . GLU A 1 88 ? -9.652 5.710 3.450 1.00 90.50 88 GLU A N 1
ATOM 662 C CA . GLU A 1 88 ? -9.218 6.530 2.310 1.00 90.50 88 GLU A CA 1
ATOM 663 C C . GLU A 1 88 ? -7.730 6.324 2.009 1.00 90.50 88 GLU A C 1
ATOM 665 O O . GLU A 1 88 ? -7.341 6.171 0.851 1.00 90.50 88 GLU A O 1
ATOM 670 N N . LEU A 1 89 ? -6.899 6.250 3.051 1.00 88.06 89 LEU A N 1
ATOM 671 C CA . LEU A 1 89 ? -5.476 5.965 2.914 1.00 88.06 89 LEU A CA 1
ATOM 672 C C . LEU A 1 89 ? -5.209 4.562 2.353 1.00 88.06 89 LEU A C 1
ATOM 674 O O . LEU A 1 89 ? -4.350 4.404 1.487 1.00 88.06 89 LEU A O 1
ATOM 678 N N . VAL A 1 90 ? -5.933 3.549 2.834 1.00 88.88 90 VAL A N 1
ATOM 679 C CA . VAL A 1 90 ? -5.840 2.172 2.322 1.00 88.88 90 VAL A CA 1
ATOM 680 C C . VAL A 1 90 ? -6.189 2.130 0.838 1.00 88.88 90 VAL A C 1
ATOM 682 O O . VAL A 1 90 ? -5.448 1.539 0.051 1.00 88.88 90 VAL A O 1
ATOM 685 N N . ASP A 1 91 ? -7.281 2.788 0.450 1.00 91.44 91 ASP A N 1
ATOM 686 C CA . ASP A 1 91 ? -7.743 2.825 -0.937 1.00 91.44 91 ASP A CA 1
ATOM 687 C C . ASP A 1 91 ? -6.748 3.589 -1.832 1.00 91.44 91 ASP A C 1
ATOM 689 O O . ASP A 1 91 ? -6.385 3.107 -2.909 1.00 91.44 91 ASP A O 1
ATOM 693 N N . GLY A 1 92 ? -6.243 4.735 -1.362 1.00 89.94 92 GLY A N 1
ATOM 694 C CA . GLY A 1 92 ? -5.247 5.540 -2.071 1.00 89.94 92 GLY A CA 1
ATOM 695 C C . GLY A 1 92 ? -3.909 4.823 -2.243 1.00 89.94 92 GLY A C 1
ATOM 696 O O . GLY A 1 92 ? -3.334 4.841 -3.332 1.00 89.94 92 GLY A O 1
ATOM 697 N N . PHE A 1 93 ? -3.430 4.131 -1.206 1.00 88.94 93 PHE A N 1
ATOM 698 C CA . PHE A 1 93 ? -2.175 3.392 -1.297 1.00 88.94 93 PHE A CA 1
ATOM 699 C C . PHE A 1 93 ? -2.303 2.147 -2.181 1.00 88.94 93 PHE A C 1
ATOM 701 O O . PHE A 1 93 ? -1.418 1.882 -2.991 1.00 88.94 93 PHE A O 1
ATOM 708 N N . ALA A 1 94 ? -3.429 1.428 -2.117 1.00 90.00 94 ALA A N 1
ATOM 709 C CA . ALA A 1 94 ? -3.683 0.308 -3.020 1.00 90.00 94 ALA A CA 1
ATOM 710 C C . ALA A 1 94 ? -3.728 0.750 -4.494 1.00 90.00 94 ALA A C 1
ATOM 712 O O . ALA A 1 94 ? -3.194 0.054 -5.355 1.00 90.00 94 ALA A O 1
ATOM 713 N N . ALA A 1 95 ? -4.335 1.907 -4.787 1.00 91.62 95 ALA A N 1
ATOM 714 C CA . ALA A 1 95 ? -4.355 2.472 -6.136 1.00 91.62 95 ALA A CA 1
ATOM 715 C C . ALA A 1 95 ? -2.947 2.854 -6.622 1.00 91.62 95 ALA A C 1
ATOM 717 O O . ALA A 1 95 ? -2.558 2.474 -7.724 1.00 91.62 95 ALA A O 1
ATOM 718 N N . PHE A 1 96 ? -2.157 3.521 -5.776 1.00 89.69 96 PHE A N 1
ATOM 719 C CA . PHE A 1 96 ? -0.767 3.856 -6.089 1.00 89.69 96 PHE A CA 1
ATOM 720 C C . PHE A 1 96 ? 0.078 2.602 -6.367 1.00 89.69 96 PHE A C 1
ATOM 722 O O . PHE A 1 96 ? 0.823 2.551 -7.345 1.00 89.69 96 PHE A O 1
ATOM 729 N N . CYS A 1 97 ? -0.079 1.550 -5.560 1.00 88.25 97 CYS A N 1
ATOM 730 C CA . CYS A 1 97 ? 0.607 0.279 -5.779 1.00 88.25 97 CYS A CA 1
ATOM 731 C C . CYS A 1 97 ? 0.184 -0.420 -7.083 1.00 88.25 97 CYS A C 1
ATOM 733 O O . CYS A 1 97 ? 1.033 -1.020 -7.731 1.00 88.25 97 CYS A O 1
ATOM 735 N N . ASP A 1 98 ? -1.077 -0.336 -7.513 1.00 90.19 98 ASP A N 1
ATOM 736 C CA . ASP A 1 98 ? -1.498 -0.877 -8.816 1.00 90.19 98 ASP A CA 1
ATOM 737 C C . ASP A 1 98 ? -0.842 -0.145 -9.993 1.00 90.19 98 ASP A C 1
ATOM 739 O O . ASP A 1 98 ? -0.421 -0.771 -10.974 1.00 90.19 98 ASP A O 1
ATOM 743 N N . GLU A 1 99 ? -0.757 1.184 -9.900 1.00 88.31 99 GLU A N 1
ATOM 744 C CA . GLU A 1 99 ? -0.075 2.004 -10.899 1.00 88.31 99 GLU A CA 1
ATOM 745 C C . GLU A 1 99 ? 1.413 1.660 -10.954 1.00 88.31 99 GLU A C 1
ATOM 747 O O . GLU A 1 99 ? 1.966 1.488 -12.042 1.00 88.31 99 GLU A O 1
ATOM 752 N N . CYS A 1 100 ? 2.055 1.486 -9.798 1.00 86.38 100 CYS A N 1
ATOM 753 C CA . CYS A 1 100 ? 3.437 1.029 -9.737 1.00 86.38 100 CYS A CA 1
ATOM 754 C C . CYS A 1 100 ? 3.552 -0.366 -10.359 1.00 86.38 100 CYS A C 1
ATOM 756 O O . CYS A 1 100 ? 4.220 -0.506 -11.370 1.00 86.38 100 CYS A O 1
ATOM 758 N N . ALA A 1 101 ? 2.769 -1.352 -9.917 1.00 86.62 101 ALA A N 1
ATOM 759 C CA . ALA A 1 101 ? 2.792 -2.727 -10.430 1.00 86.62 101 ALA A CA 1
ATOM 760 C C . ALA A 1 101 ? 2.583 -2.876 -11.952 1.00 86.62 101 ALA A C 1
ATOM 762 O O . ALA A 1 101 ? 2.876 -3.931 -12.525 1.00 86.62 101 ALA A O 1
ATOM 763 N N . THR A 1 102 ? 2.004 -1.867 -12.605 1.00 86.19 102 THR A N 1
ATOM 764 C CA . THR A 1 102 ? 1.754 -1.858 -14.052 1.00 86.19 102 THR A CA 1
ATOM 765 C C . THR A 1 102 ? 2.917 -1.263 -14.845 1.00 86.19 102 THR A C 1
ATOM 767 O O . THR A 1 102 ? 3.197 -1.728 -15.950 1.00 86.19 102 THR A O 1
ATOM 770 N N . PHE A 1 103 ? 3.592 -0.252 -14.298 1.00 80.50 103 PHE A N 1
ATOM 771 C CA . PHE A 1 103 ? 4.565 0.566 -15.031 1.00 80.50 103 PHE A CA 1
ATOM 772 C C . PHE A 1 103 ? 5.993 0.502 -14.448 1.00 80.50 103 PHE A C 1
ATOM 774 O O . PHE A 1 103 ? 6.938 0.911 -15.116 1.00 80.50 103 PHE A O 1
ATOM 781 N N . GLY A 1 104 ? 6.173 -0.069 -13.252 1.00 84.12 104 GLY A N 1
ATOM 782 C CA . GLY A 1 104 ? 7.453 -0.204 -12.559 1.00 84.12 104 GLY A CA 1
ATOM 783 C C . GLY A 1 104 ? 7.306 -0.460 -11.052 1.00 84.12 104 GLY A C 1
ATOM 784 O O . GLY A 1 104 ? 6.616 -1.381 -10.623 1.00 84.12 104 GLY A O 1
ATOM 785 N N . GLY A 1 105 ? 8.002 0.326 -10.243 1.00 84.81 105 GLY A N 1
ATOM 786 C CA . GLY A 1 105 ? 8.039 0.185 -8.789 1.00 84.81 105 GLY A CA 1
ATOM 787 C C . GLY A 1 105 ? 7.821 1.518 -8.086 1.00 84.81 105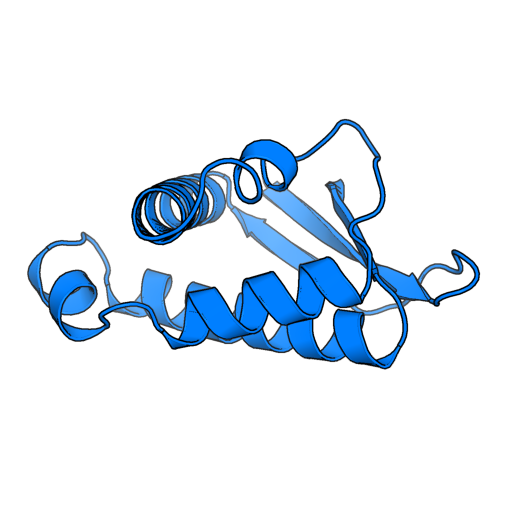 GLY A C 1
ATOM 788 O O . GLY A 1 105 ? 7.385 2.491 -8.704 1.00 84.81 105 GLY A O 1
ATOM 789 N N . PHE A 1 106 ? 8.154 1.590 -6.801 1.00 82.25 106 PHE A N 1
ATOM 790 C CA . PHE A 1 106 ? 8.291 2.876 -6.120 1.00 82.25 106 PHE A CA 1
ATOM 791 C C . PHE A 1 106 ? 9.429 2.883 -5.107 1.00 82.25 106 PHE A C 1
ATOM 793 O O . PHE A 1 106 ? 9.790 1.860 -4.524 1.00 82.25 106 PHE A O 1
ATOM 800 N N . GLU A 1 107 ? 9.963 4.073 -4.877 1.00 78.12 107 GLU A N 1
ATOM 801 C CA . GLU A 1 107 ? 10.940 4.360 -3.835 1.00 78.12 107 GLU A CA 1
ATOM 802 C C . GLU A 1 107 ? 10.302 5.169 -2.708 1.00 78.12 107 GLU A C 1
ATOM 804 O O . GLU A 1 107 ? 9.243 5.783 -2.866 1.00 78.12 107 GLU A O 1
ATOM 809 N N . VAL A 1 108 ? 10.954 5.167 -1.549 1.00 73.69 108 VAL A N 1
ATOM 810 C CA . VAL A 1 108 ? 10.495 5.862 -0.346 1.00 73.69 108 VAL A CA 1
ATOM 811 C C . VAL A 1 108 ? 11.522 6.930 0.008 1.00 73.69 108 VAL A C 1
ATOM 813 O O . VAL A 1 108 ? 12.696 6.610 0.198 1.00 73.69 108 VAL A O 1
ATOM 816 N N . TRP A 1 109 ? 11.055 8.171 0.149 1.00 66.62 109 TRP A N 1
ATOM 817 C CA . TRP A 1 109 ? 11.857 9.351 0.472 1.00 66.62 109 TRP A CA 1
ATOM 818 C C . TRP A 1 109 ? 11.386 10.044 1.756 1.00 66.62 109 TRP A C 1
ATOM 820 O O . TRP A 1 109 ? 10.151 10.124 2.000 1.00 66.62 109 TRP A O 1
#

Foldseek 3Di:
DKKKKWAAFAVRHTDPDIDIGDPVLLVLVLVQVVVLQVPDDPDDSVVVPQPPFDWFWLVSLQVLLVSLVVGPLVCLVVPHDPSVSNNVSSNVSSVVSNVNNVGTTIHMD

Sequence (109 aa):
MSFSLQAVDADGGDRAECLSLSNRAMAALRELLIEVADADRGTPVALLVFNDGTLVDPDDCRWIANNLRAVDRRAISVSRPEPDELLELVDGFAAFCDECATFGGFEVW

=== Feature glossary ===
Key to the feature types in this record:

Secondary structure (8-state, DSSP). Secondary structure is the local, repeating backbone conformation. DSSP classifies it into eight states by reading the hydrogen-bond network: three helix types (H, G, I), two β types (E, B), two non-regular types (T, S), and unstructured coil (-).

Backbone torsions (φ/ψ). Backbone dihedral angles. Every residue except chain termini has a φ (preceding-C → N → Cα → C) and a ψ (N → Cα → C → next-N). They are reported in degrees following the IUPAC sign convention. Secondary structure is essentially a statement about which (φ, ψ) basin each residue occupies.

Predicted aligned error. Predicted Aligned Error (PAE) is an AlphaFold confidence matrix: entry (i, j) is the expected error in the position of residue j, in ångströms, when the prediction is superimposed on the true structure at residue i. Low PAE within a block of residues means that block is internally rigid and well-predicted; high PAE between two blocks means their relative placement is uncertain even if each block individually is confident.

B-factor. B-factor (Debye–Waller factor) reflects atomic displacement in the crystal lattice. It is an experimental observable (units Å²), not a prediction; low values mean the atom is pinned down, high values mean it moves or is heterogeneous across the crystal.

Secondary structure (3-state, P-SEA). Three-state secondary structure (P-SEA) collapses the eight DSSP classes into helix (a), strand (b), and coil (c). P-SEA assigns these from Cα geometry alone — distances and angles — without requiring backbone oxygens, so it works on any Cα trace.

Sequence. Primary structure: the covalent order of the twenty standard amino acids along the backbone. Two proteins with the same sequence will (almost always) fold to the same structure; two with 30% identity often share a fold but not the details.

pLDDT. pLDDT is the predicted lDDT-Cα score: AlphaFold's confidence that the local environment of each residue (all inter-atomic distances within 15 Å) is correctly placed. It is a per-residue number between 0 and 100, with higher meaning more reliable.

InterPro / GO / CATH / organism. Functional annotations link the protein to curated databases. InterPro entries identify conserved domains and families by matching the sequence against member-database signatures (Pfam, PROSITE, CDD, …). Gene Ontology (GO) terms describe molecular function, biological process, and cellular component in a controlled vocabulary. CATH places the structure in a hierarchical fold classification (Class/Architecture/Topology/Homologous-superfamily). The organism is the source species.

Contact-map, Ramachandran, and PAE plots. Three diagnostic plots accompany the record. The Cα contact map visualizes the tertiary structure as a 2D adjacency matrix (8 Å cutoff, sequence-local contacts suppressed). The Ramachandran plot shows the distribution of backbone (φ, ψ) torsions, with points in the α and β basins reflecting secondary structure content. The PAE plot shows AlphaFold's inter-residue confidence as a color matrix.

mmCIF coordinates. The mmCIF table is the protein's shape written out atom by atom. For each backbone N, Cα, C, and carbonyl O, it records an (x, y, z) coordinate triple in Å plus the residue type, chain letter, and residue number.

Radius of gyration, Cα contacts, bounding box. Three whole-structure scalars: the radius of gyration (RMS distance of Cα from centroid, in Å), the count of Cα–Cα contacts (pairs closer than 8 Å and separated by more than four residues in sequence — i.e. tertiary, not local, contacts), and the bounding-box dimensions. Together they distinguish compact globular folds from extended fibres or disordered chains.

Foldseek 3Di. The Foldseek 3Di string encodes local tertiary geometry as a 20-letter alphabet — one character per residue — derived from the relative positions of nearby Cα atoms. Unlike the amino-acid sequence, 3Di is a direct function of the 3D structure, so two proteins with the same fold have similar 3Di strings even at low sequence identity.

Rendered structure images. Six rendered views show the 3D structure from the faces of a cube — i.e. along ±x, ±y, ±z. Rendering representation is drawn randomly per protein from cartoon (secondary-structure ribbons), sticks (backbone bonds), or molecular surface; coloring is either N→C rainbow (blue at the N-terminus through red at the C-terminus) or one color per chain.

Nearest PDB structures. The Foldseek neighbor list gives the closest experimentally determined structures in the PDB, ranked by structural alignment. TM-score near 1 means near-identical fold; near 0.3 means only rough topology match. This is how one finds what a novel AlphaFold prediction most resembles in the solved-structure universe.

Solvent-accessible surface area. SASA measures how much of the protein is reachable by solvent. It is computed by rolling a water-sized probe over the atomic surface and summing the exposed area (Å²). Per-residue SASA distinguishes core (buried, low SASA) from surface (exposed, high SASA) residues; total SASA is a whole-molecule size measure.